Protein AF-A0A7J9H878-F1 (afdb_monomer)

Radius of gyration: 29.77 Å; Cα contacts (8 Å, |Δi|>4): 35; chains: 1; bounding box: 76×80×67 Å

Solvent-accessible surface area (backbone atoms only — not comparable to full-atom values): 8033 Å² total; per-residue (Å²): 140,85,82,91,84,84,88,84,91,82,88,90,86,91,83,83,79,88,76,75,73,71,76,75,79,76,73,65,94,56,84,77,75,54,65,70,60,55,48,61,68,44,54,86,75,52,57,67,74,57,48,51,52,49,50,54,48,49,51,37,38,75,69,65,75,44,52,72,66,58,46,48,53,52,46,38,70,73,65,31,61,68,55,50,49,53,48,52,53,60,48,58,75,68,52,62,59,85,72,55,68,58,64,72,71,68,76,83,78,81,88,87,90,84,83,87,89,133

Nearest PDB structures (foldseek):
  5oao-assembly1_A  TM=8.024E-01  e=1.096E-04  Arabidopsis thaliana
  5n9q-assembly1_A  TM=5.917E-01  e=1.986E-05  Arabidopsis thaliana
  7ac1-assembly1_A  TM=9.005E-01  e=4.899E-02  Arabidopsis thaliana
  6fdd-assembly2_B  TM=6.017E-01  e=4.407E-01  Mus musculus

Mean predicted aligned error: 17.51 Å

InterPro domains:
  IPR022003 RST domain [PF12174] (28-92)
  IPR022003 RST domain [PS51879] (26-97)
  IPR044964 Inactive poly [ADP-ribose] polymerase RCD1/SRO1-5 [PTHR32263] (13-94)

Organism: NCBI:txid34285

pLDDT: mean 71.37, std 20.09, range [43.0, 95.19]

Structure (mmCIF, N/CA/C/O backbone):
data_AF-A0A7J9H878-F1
#
_entry.id   AF-A0A7J9H878-F1
#
loop_
_atom_site.group_PDB
_atom_site.id
_atom_site.type_symbol
_atom_site.label_atom_id
_atom_site.label_alt_id
_atom_site.label_comp_id
_atom_site.label_asym_id
_atom_site.label_entity_id
_atom_site.label_seq_id
_atom_site.pdbx_PDB_ins_code
_atom_site.Cartn_x
_atom_site.Cartn_y
_atom_site.Cartn_z
_atom_site.occupancy
_atom_site.B_iso_or_equiv
_atom_site.auth_seq_id
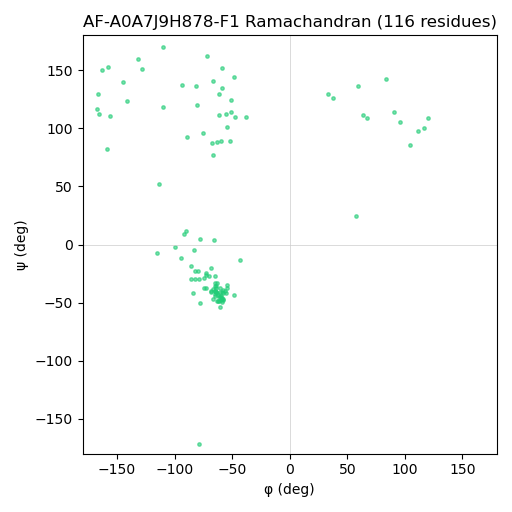_atom_site.auth_comp_id
_atom_site.auth_asym_id
_atom_site.auth_atom_id
_atom_site.pdbx_PDB_model_num
ATOM 1 N N . GLY A 1 1 ? 41.343 -53.923 52.562 1.00 45.94 1 GLY A N 1
ATOM 2 C CA . GLY A 1 1 ? 41.963 -52.795 51.849 1.00 45.94 1 GLY A CA 1
ATOM 3 C C . GLY A 1 1 ? 41.551 -52.846 50.395 1.00 45.94 1 GLY A C 1
ATOM 4 O O . GLY A 1 1 ? 41.298 -53.944 49.918 1.00 45.94 1 GLY A O 1
ATOM 5 N N . SER A 1 2 ? 41.526 -51.674 49.754 1.00 43.00 2 SER A N 1
ATOM 6 C CA . SER A 1 2 ? 41.637 -51.447 48.301 1.00 43.00 2 SER A CA 1
ATOM 7 C C . SER A 1 2 ? 40.405 -50.938 47.513 1.00 43.00 2 SER A C 1
ATOM 9 O O . SER A 1 2 ? 39.565 -51.713 47.087 1.00 43.00 2 SER A O 1
ATOM 11 N N . ILE A 1 3 ? 40.406 -49.607 47.304 1.00 49.66 3 ILE A N 1
ATOM 12 C CA . ILE A 1 3 ? 40.322 -48.831 46.035 1.00 49.66 3 ILE A CA 1
ATOM 13 C C . ILE A 1 3 ? 39.026 -48.848 45.168 1.00 49.66 3 ILE A C 1
ATOM 15 O O . ILE A 1 3 ? 38.759 -49.789 44.435 1.00 49.66 3 ILE A O 1
ATOM 19 N N . ASN A 1 4 ? 38.324 -47.701 45.183 1.00 54.75 4 ASN A N 1
ATOM 20 C CA . ASN A 1 4 ? 37.927 -46.796 44.070 1.00 54.75 4 ASN A CA 1
ATOM 21 C C . ASN A 1 4 ? 37.596 -47.316 42.637 1.00 54.75 4 ASN A C 1
ATOM 23 O O . ASN A 1 4 ? 38.460 -47.867 41.962 1.00 54.75 4 ASN A O 1
ATOM 27 N N . HIS A 1 5 ? 36.434 -46.894 42.102 1.00 44.34 5 HIS A N 1
ATOM 28 C CA . HIS A 1 5 ? 36.197 -46.347 40.736 1.00 44.34 5 HIS A CA 1
ATOM 29 C C . HIS A 1 5 ? 34.781 -45.710 40.688 1.00 44.34 5 HIS A C 1
ATOM 31 O O . HIS A 1 5 ? 33.827 -46.309 41.163 1.00 44.34 5 HIS A O 1
ATOM 37 N N . GLN A 1 6 ? 34.638 -44.397 40.468 1.00 48.69 6 GLN A N 1
ATOM 38 C CA . GLN A 1 6 ? 34.459 -43.680 39.187 1.00 48.69 6 GLN A CA 1
ATOM 39 C C . GLN A 1 6 ? 33.173 -44.007 38.393 1.00 48.69 6 GLN A C 1
ATOM 41 O O . GLN A 1 6 ? 33.028 -45.097 37.859 1.00 48.69 6 GLN A O 1
ATOM 46 N N . THR A 1 7 ? 32.298 -42.986 38.341 1.00 48.94 7 THR A N 1
ATOM 47 C CA . THR A 1 7 ? 31.516 -42.444 37.203 1.00 48.94 7 THR A CA 1
ATOM 48 C C . THR A 1 7 ? 30.935 -43.396 36.156 1.00 48.94 7 THR A C 1
ATOM 50 O O . THR A 1 7 ? 31.691 -44.042 35.443 1.00 48.94 7 THR A O 1
ATOM 53 N N . SER A 1 8 ? 29.620 -43.299 35.928 1.00 44.00 8 SER A N 1
ATOM 54 C CA . SER A 1 8 ? 29.069 -43.041 34.587 1.00 44.00 8 SER A CA 1
ATOM 55 C C . SER A 1 8 ? 27.596 -42.648 34.668 1.00 44.00 8 SER A C 1
ATOM 57 O O . SER A 1 8 ? 26.777 -43.294 35.316 1.00 44.00 8 SER A O 1
ATOM 59 N N . GLU A 1 9 ? 27.303 -41.544 34.000 1.00 51.50 9 GLU A N 1
ATOM 60 C CA . GLU A 1 9 ? 26.009 -40.904 33.841 1.00 51.50 9 GLU A CA 1
ATOM 61 C C . GLU A 1 9 ? 25.210 -41.609 32.732 1.00 51.50 9 GLU A C 1
ATOM 63 O O . GLU A 1 9 ? 25.745 -41.913 31.670 1.00 51.50 9 GLU A O 1
ATOM 68 N N . SER A 1 10 ? 23.922 -41.853 32.960 1.00 44.41 10 SER A N 1
ATOM 69 C CA . SER A 1 10 ? 22.910 -42.132 31.931 1.00 44.41 10 SER A CA 1
ATOM 70 C C . SER A 1 10 ? 21.565 -41.983 32.643 1.00 44.41 10 SER A C 1
ATOM 72 O O . SER A 1 10 ? 21.291 -42.713 33.584 1.00 44.41 10 SER A O 1
ATOM 74 N N . GLY A 1 11 ? 20.716 -41.003 32.371 1.00 47.94 11 GLY A N 1
ATOM 75 C CA . GLY A 1 11 ? 20.354 -40.466 31.073 1.00 47.94 11 GLY A CA 1
ATOM 76 C C . GLY A 1 11 ? 18.847 -40.678 30.943 1.00 47.94 11 GLY A C 1
ATOM 77 O O . GLY A 1 11 ? 18.403 -41.813 30.800 1.00 47.94 11 GLY A O 1
ATOM 78 N N . GLY A 1 12 ? 18.083 -39.587 31.017 1.00 45.38 12 GLY A N 1
ATOM 79 C CA . GLY A 1 12 ? 16.673 -39.551 30.634 1.00 45.38 12 GLY A CA 1
ATOM 80 C C . GLY A 1 12 ? 15.705 -39.236 31.768 1.00 45.38 12 GLY A C 1
ATOM 81 O O . GLY A 1 12 ? 15.273 -40.136 32.474 1.00 45.38 12 GLY A O 1
ATOM 82 N N . SER A 1 13 ? 15.271 -37.977 31.827 1.00 48.00 13 SER A N 1
ATOM 83 C CA . SER A 1 13 ? 13.898 -37.646 32.205 1.00 48.00 13 SER A CA 1
ATOM 84 C C . SER A 1 13 ? 13.426 -36.488 31.344 1.00 48.00 13 SER A C 1
ATOM 86 O O . SER A 1 13 ? 14.073 -35.452 31.224 1.00 48.00 13 SER A O 1
ATOM 88 N N . HIS A 1 14 ? 12.321 -36.766 30.682 1.00 54.66 14 HIS A N 1
ATOM 89 C CA . HIS A 1 14 ? 11.612 -35.993 29.689 1.00 54.66 14 HIS A CA 1
ATOM 90 C C . HIS A 1 14 ? 10.751 -34.941 30.395 1.00 54.66 14 HIS A C 1
ATOM 92 O O . HIS A 1 14 ? 9.865 -35.314 31.157 1.00 54.66 14 HIS A O 1
ATOM 98 N N . GLU A 1 15 ? 10.973 -33.655 30.137 1.00 48.75 15 GLU A N 1
ATOM 99 C CA . GLU A 1 15 ? 10.018 -32.601 30.486 1.00 48.75 15 GLU A CA 1
ATOM 100 C C . GLU A 1 15 ? 10.310 -31.298 29.734 1.00 48.75 15 GLU A C 1
ATOM 102 O O . GLU A 1 15 ? 11.467 -30.965 29.476 1.00 48.75 15 GLU A O 1
ATOM 107 N N . ASN A 1 16 ? 9.223 -30.557 29.490 1.00 49.03 16 ASN A N 1
ATOM 108 C CA . ASN A 1 16 ? 9.110 -29.160 29.049 1.00 49.03 16 ASN A CA 1
ATOM 109 C C . ASN A 1 16 ? 8.719 -28.920 27.572 1.00 49.03 16 ASN A C 1
ATOM 111 O O . ASN A 1 16 ? 9.556 -28.738 26.696 1.00 49.03 16 ASN A O 1
ATOM 115 N N . ASP A 1 17 ? 7.391 -28.932 27.370 1.00 46.81 17 ASP A N 1
ATOM 116 C CA . ASP A 1 17 ? 6.540 -27.834 26.853 1.00 46.81 17 ASP A CA 1
ATOM 117 C C . ASP A 1 17 ? 6.813 -27.225 25.448 1.00 46.81 17 ASP A C 1
ATOM 119 O O . ASP A 1 17 ? 7.958 -26.944 25.083 1.00 46.81 17 ASP A O 1
ATOM 123 N N . PRO A 1 18 ? 5.767 -26.974 24.622 1.00 57.22 18 PRO A N 1
ATOM 124 C CA . PRO A 1 18 ? 5.926 -26.464 23.270 1.00 57.22 18 PRO A CA 1
ATOM 125 C C . PRO A 1 18 ? 6.276 -24.977 23.314 1.00 57.22 18 PRO A C 1
ATOM 127 O O . PRO A 1 18 ? 5.406 -24.105 23.316 1.00 57.22 18 PRO A O 1
ATOM 130 N N . SER A 1 19 ? 7.569 -24.669 23.248 1.00 52.28 19 SER A N 1
ATOM 131 C CA . SER A 1 19 ? 8.018 -23.328 22.886 1.00 52.28 19 SER A CA 1
ATOM 132 C C . SER A 1 19 ? 7.649 -23.072 21.424 1.00 52.28 19 SER A C 1
ATOM 134 O O . SER A 1 19 ? 8.416 -23.327 20.492 1.00 52.28 19 SER A O 1
ATOM 136 N N . LEU A 1 20 ? 6.424 -22.580 21.225 1.00 54.09 20 LEU A N 1
ATOM 137 C CA . LEU A 1 20 ? 6.051 -21.721 20.112 1.00 54.09 20 LEU A CA 1
ATOM 138 C C . LEU A 1 20 ? 7.067 -20.583 20.104 1.00 54.09 20 LEU A C 1
ATOM 140 O O . LEU A 1 20 ? 6.894 -19.560 20.766 1.00 54.09 20 LEU A O 1
ATOM 144 N N . GLY A 1 21 ? 8.166 -20.807 19.385 1.00 45.34 21 GLY A N 1
ATOM 145 C CA . GLY A 1 21 ? 9.166 -19.810 19.077 1.00 45.34 21 GLY A CA 1
ATOM 146 C C . GLY A 1 21 ? 8.476 -18.696 18.318 1.00 45.34 21 GLY A C 1
ATOM 147 O O . GLY A 1 21 ? 8.374 -18.743 17.094 1.00 45.34 21 GLY A O 1
ATOM 148 N N . SER A 1 22 ? 7.968 -17.732 19.088 1.00 51.22 22 SER A N 1
ATOM 149 C CA . SER A 1 22 ? 7.465 -16.443 18.658 1.00 51.22 22 SER A CA 1
ATOM 150 C C . SER A 1 22 ? 8.371 -15.964 17.544 1.00 51.22 22 SER A C 1
ATOM 152 O O . SER A 1 22 ? 9.561 -15.708 17.756 1.00 51.22 22 SER A O 1
ATOM 154 N N . ASN A 1 23 ? 7.825 -15.964 16.329 1.00 54.16 23 ASN A N 1
ATOM 155 C CA . ASN A 1 23 ? 8.497 -15.500 15.138 1.00 54.16 23 ASN A CA 1
ATOM 156 C C . ASN A 1 23 ? 8.951 -14.088 15.465 1.00 54.16 23 ASN A C 1
ATOM 158 O O . ASN A 1 23 ? 8.136 -13.167 15.473 1.00 54.16 23 ASN A O 1
ATOM 162 N N . THR A 1 24 ? 10.236 -13.943 15.793 1.00 49.69 24 THR A N 1
ATOM 163 C CA . THR A 1 24 ? 10.856 -12.647 16.017 1.00 49.69 24 THR A CA 1
ATOM 164 C C . THR A 1 24 ? 10.427 -11.780 14.854 1.00 49.69 24 THR A C 1
ATOM 166 O O . THR A 1 24 ? 10.767 -12.038 13.696 1.00 49.69 24 THR A O 1
ATOM 169 N N . SER A 1 25 ? 9.569 -10.808 15.149 1.00 55.22 25 SER A N 1
ATOM 170 C CA . SER A 1 25 ? 9.188 -9.764 14.228 1.00 55.22 25 SER A CA 1
ATOM 171 C C . SER A 1 25 ? 10.480 -9.017 13.956 1.00 55.22 25 SER A C 1
ATOM 173 O O . SER A 1 25 ? 10.861 -8.107 14.691 1.00 55.22 25 SER A O 1
ATOM 175 N N . LYS A 1 26 ? 11.217 -9.492 12.949 1.00 55.12 26 LYS A N 1
ATOM 176 C CA . LYS A 1 26 ? 12.388 -8.846 12.380 1.00 55.12 26 LYS A CA 1
ATOM 177 C C . LYS A 1 26 ? 11.854 -7.584 11.732 1.00 55.12 26 LYS A C 1
ATOM 179 O O . LYS A 1 26 ? 11.627 -7.555 10.526 1.00 55.12 26 LYS A O 1
ATOM 184 N N . THR A 1 27 ? 11.565 -6.574 12.545 1.00 52.66 27 THR A N 1
ATOM 185 C CA . THR A 1 27 ? 11.280 -5.233 12.065 1.00 52.66 27 THR A CA 1
ATOM 186 C C . THR A 1 27 ? 12.493 -4.867 11.223 1.00 52.66 27 THR A C 1
ATOM 188 O O . THR A 1 27 ? 13.609 -4.832 11.755 1.00 52.66 27 THR A O 1
ATOM 191 N N . PRO A 1 28 ? 12.342 -4.737 9.897 1.00 49.50 28 PRO A N 1
ATOM 192 C CA . PRO A 1 28 ? 13.493 -4.506 9.052 1.00 49.50 28 PRO A CA 1
ATOM 193 C C . PRO A 1 28 ? 14.124 -3.180 9.484 1.00 49.50 28 PRO A C 1
ATOM 195 O O . PRO A 1 28 ? 13.433 -2.173 9.586 1.00 49.50 28 PRO A O 1
ATOM 198 N N . LYS A 1 29 ? 15.440 -3.171 9.733 1.00 55.53 29 LYS A N 1
ATOM 199 C CA . LYS A 1 29 ? 16.215 -1.951 10.052 1.00 55.53 29 LYS A CA 1
ATOM 200 C C . LYS A 1 29 ? 16.293 -0.954 8.880 1.00 55.53 29 LYS A C 1
ATOM 202 O O . LYS A 1 29 ? 16.999 0.043 8.968 1.00 55.53 29 LYS A O 1
ATOM 207 N N . SER A 1 30 ? 15.617 -1.246 7.771 1.00 55.19 30 SER A N 1
ATOM 208 C CA . SER A 1 30 ? 15.492 -0.369 6.612 1.00 55.19 30 SER A CA 1
ATOM 209 C C . SER A 1 30 ? 14.202 0.439 6.758 1.00 55.19 30 SER A C 1
ATOM 211 O O . SER A 1 30 ? 13.201 -0.153 7.176 1.00 55.19 30 SER A O 1
ATOM 213 N N . PRO A 1 31 ? 14.195 1.754 6.460 1.00 55.31 31 PRO A N 1
ATOM 214 C CA . PRO A 1 31 ? 12.996 2.574 6.563 1.00 55.31 31 PRO A CA 1
ATOM 215 C C . PRO A 1 31 ? 11.861 1.880 5.818 1.00 55.31 31 PRO A C 1
ATOM 217 O O . PRO A 1 31 ? 11.910 1.676 4.604 1.00 55.31 31 PRO A O 1
ATOM 220 N N . TRP A 1 32 ? 10.854 1.450 6.576 1.00 63.22 32 TRP A N 1
ATOM 221 C CA . TRP A 1 32 ? 9.668 0.856 5.997 1.00 63.22 32 TRP A CA 1
ATOM 222 C C . TRP A 1 32 ? 9.034 1.927 5.108 1.00 63.22 32 TRP A C 1
ATOM 224 O O . TRP A 1 32 ? 8.628 2.982 5.598 1.00 63.22 32 TRP A O 1
ATOM 234 N N . MET A 1 33 ? 9.067 1.704 3.792 1.00 71.38 33 MET A N 1
ATOM 235 C CA . MET A 1 33 ? 8.675 2.730 2.831 1.00 71.38 33 MET A CA 1
ATOM 236 C C . MET A 1 33 ? 7.225 3.160 3.087 1.00 71.38 33 MET A C 1
ATOM 238 O O . MET A 1 33 ? 6.360 2.301 3.283 1.00 71.38 33 MET A O 1
ATOM 242 N N . PRO A 1 34 ? 6.931 4.469 3.083 1.00 82.81 34 PRO A N 1
ATOM 243 C CA . PRO A 1 34 ? 5.580 4.934 3.339 1.00 82.81 34 PRO A CA 1
ATOM 244 C C . PRO A 1 34 ? 4.652 4.488 2.200 1.00 82.81 34 PRO A C 1
ATOM 246 O O . PRO A 1 34 ? 5.022 4.548 1.026 1.00 82.81 34 PRO A O 1
ATOM 249 N N . PHE A 1 35 ? 3.426 4.076 2.540 1.00 85.75 35 PHE A N 1
ATOM 250 C CA . PHE A 1 35 ? 2.412 3.643 1.567 1.00 85.75 35 PHE A CA 1
ATOM 251 C C . PHE A 1 35 ? 2.225 4.606 0.378 1.00 85.75 35 PHE A C 1
ATOM 253 O O . PHE A 1 35 ? 2.207 4.118 -0.749 1.00 85.75 35 PHE A O 1
ATOM 260 N N . PRO A 1 36 ? 2.177 5.943 0.560 1.00 86.56 36 PRO A N 1
ATOM 261 C CA . PRO A 1 36 ? 2.112 6.876 -0.567 1.00 86.56 36 PRO A CA 1
ATOM 262 C C . PRO A 1 36 ? 3.229 6.693 -1.601 1.00 86.56 36 PRO A C 1
ATOM 264 O O . PRO A 1 36 ? 2.983 6.785 -2.799 1.00 86.56 36 PRO A O 1
ATOM 267 N N . MET A 1 37 ? 4.452 6.385 -1.158 1.00 87.31 37 MET A N 1
ATOM 268 C CA . MET A 1 37 ? 5.571 6.158 -2.072 1.00 87.31 37 MET A CA 1
ATOM 269 C C . MET A 1 37 ? 5.435 4.830 -2.816 1.00 87.31 37 MET A C 1
ATOM 271 O O . MET A 1 37 ? 5.732 4.750 -4.008 1.00 87.31 37 MET A O 1
ATOM 275 N N . LEU A 1 38 ? 4.940 3.801 -2.130 1.00 88.62 38 LEU A N 1
ATOM 276 C CA . LEU A 1 38 ? 4.606 2.532 -2.760 1.00 88.62 38 LEU A CA 1
ATOM 277 C C . LEU A 1 38 ? 3.526 2.726 -3.838 1.00 88.62 38 LEU A C 1
ATOM 279 O O . LEU A 1 38 ? 3.688 2.236 -4.952 1.00 88.62 38 LEU A O 1
ATOM 283 N N . PHE A 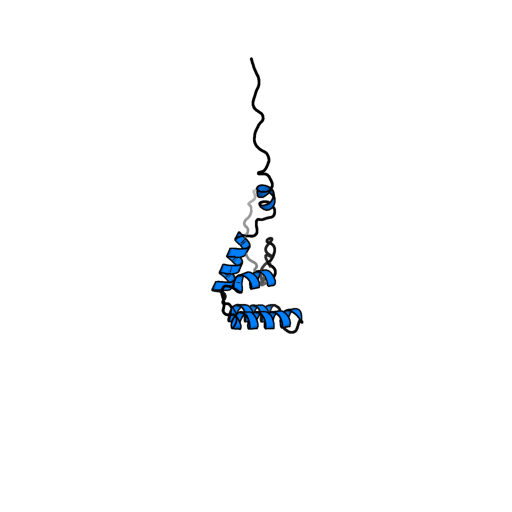1 39 ? 2.475 3.498 -3.553 1.00 89.31 39 PHE A N 1
ATOM 284 C CA . PHE A 1 39 ? 1.418 3.796 -4.523 1.00 89.31 39 PHE A CA 1
ATOM 285 C C . PHE A 1 39 ? 1.928 4.596 -5.714 1.00 89.31 39 PHE A C 1
ATOM 287 O O . PHE A 1 39 ? 1.579 4.265 -6.840 1.00 89.31 39 PHE A O 1
ATOM 294 N N . ALA A 1 40 ? 2.798 5.587 -5.505 1.00 88.75 40 ALA A N 1
ATOM 295 C CA . ALA A 1 40 ? 3.401 6.339 -6.605 1.00 88.75 40 ALA A CA 1
ATOM 296 C C . ALA A 1 40 ? 4.170 5.423 -7.576 1.00 88.75 40 ALA A C 1
ATOM 298 O O . ALA A 1 40 ? 4.081 5.583 -8.792 1.00 88.75 40 ALA A O 1
ATOM 299 N N . ALA A 1 41 ? 4.880 4.420 -7.049 1.00 89.69 41 ALA A N 1
ATOM 300 C CA . ALA A 1 41 ? 5.607 3.454 -7.868 1.00 89.69 41 ALA A CA 1
ATOM 301 C C . ALA A 1 41 ? 4.692 2.429 -8.568 1.00 89.69 41 ALA A C 1
ATOM 303 O O . ALA A 1 41 ? 5.039 1.943 -9.644 1.00 89.69 41 ALA A O 1
ATOM 304 N N . ILE A 1 42 ? 3.534 2.111 -7.981 1.00 90.94 42 ILE A N 1
ATOM 305 C CA . ILE A 1 42 ? 2.536 1.197 -8.562 1.00 90.94 42 ILE A CA 1
ATOM 306 C C . ILE A 1 42 ? 1.635 1.912 -9.579 1.00 90.94 42 ILE A C 1
ATOM 308 O O . ILE A 1 42 ? 1.216 1.288 -10.548 1.00 90.94 42 ILE A O 1
ATOM 312 N N . SER A 1 43 ? 1.390 3.215 -9.413 1.00 89.19 43 SER A N 1
ATOM 313 C CA . SER A 1 43 ? 0.455 4.009 -10.226 1.00 89.19 43 SER A CA 1
ATOM 314 C C . SER A 1 43 ? 0.731 3.938 -11.728 1.00 89.19 43 SER A C 1
ATOM 316 O O . SER A 1 43 ? -0.188 3.871 -12.534 1.00 89.19 43 SER A O 1
ATOM 318 N N . ASN A 1 44 ? 2.006 3.857 -12.113 1.00 87.75 44 ASN A N 1
ATOM 319 C CA . ASN A 1 44 ? 2.409 3.737 -13.518 1.00 87.75 44 ASN A CA 1
ATOM 320 C C . ASN A 1 44 ? 2.360 2.297 -14.063 1.00 87.75 44 ASN A C 1
ATOM 322 O O . ASN A 1 44 ? 2.672 2.074 -15.229 1.00 87.75 44 ASN A O 1
ATOM 326 N N . LYS A 1 45 ? 2.055 1.308 -13.218 1.00 89.19 45 LYS A N 1
ATOM 327 C CA . LYS A 1 45 ? 2.172 -0.127 -13.524 1.00 89.19 45 LYS A CA 1
ATOM 328 C C . LYS A 1 45 ? 0.829 -0.855 -13.527 1.00 89.19 45 LYS A C 1
ATOM 330 O O . LYS A 1 45 ? 0.805 -2.021 -13.908 1.00 89.19 45 LYS A O 1
ATOM 335 N N . ILE A 1 46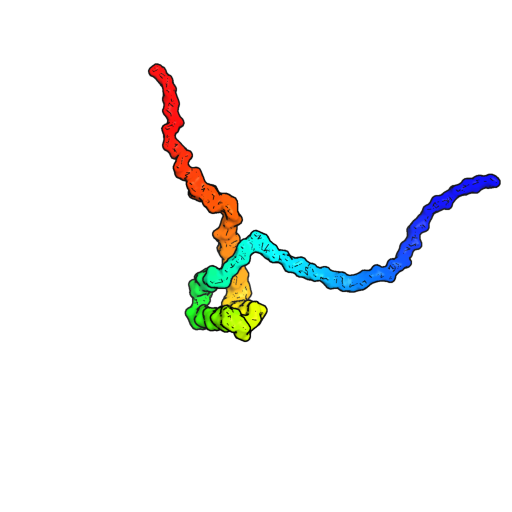 ? -0.253 -0.191 -13.116 1.00 91.44 46 ILE A N 1
ATOM 336 C CA . ILE A 1 46 ? -1.617 -0.733 -13.140 1.00 91.44 46 ILE A CA 1
ATOM 337 C C . ILE A 1 46 ? -2.594 0.279 -13.769 1.00 91.44 46 ILE A C 1
ATOM 339 O O . ILE A 1 46 ? -2.288 1.473 -13.827 1.00 91.44 46 ILE A O 1
ATOM 343 N N . PRO A 1 47 ? -3.770 -0.163 -14.246 1.00 93.19 47 PRO A N 1
ATOM 344 C CA . PRO A 1 47 ? -4.818 0.725 -14.741 1.00 93.19 47 PRO A CA 1
ATOM 345 C C . PRO A 1 47 ? -5.309 1.729 -13.689 1.00 93.19 47 PRO A C 1
ATOM 347 O O . PRO A 1 47 ? -5.347 1.440 -12.494 1.00 93.19 47 PRO A O 1
ATOM 350 N N . ARG A 1 48 ? -5.797 2.893 -14.143 1.00 91.31 48 ARG A N 1
ATOM 351 C CA . ARG A 1 48 ? -6.376 3.923 -13.256 1.00 91.31 48 ARG A CA 1
ATOM 352 C C . ARG A 1 48 ? -7.523 3.398 -12.388 1.00 91.31 48 ARG A C 1
ATOM 354 O O . ARG A 1 48 ? -7.542 3.687 -11.202 1.00 91.31 48 ARG A O 1
ATOM 361 N N . SER A 1 49 ? -8.394 2.555 -12.950 1.00 92.81 49 SER A N 1
ATOM 362 C CA . SER A 1 49 ? -9.492 1.912 -12.209 1.00 92.81 49 SER A CA 1
ATOM 363 C C . SER A 1 49 ? -8.999 1.141 -10.978 1.00 92.81 49 SER A C 1
ATOM 365 O O . SER A 1 49 ? -9.595 1.222 -9.904 1.00 92.81 49 SER A O 1
ATOM 367 N N . ASP A 1 50 ? -7.886 0.419 -11.114 1.00 93.19 50 ASP A N 1
ATOM 368 C CA . ASP A 1 50 ? -7.312 -0.366 -10.022 1.00 93.19 50 ASP A CA 1
ATOM 369 C C . ASP A 1 50 ? -6.621 0.544 -8.996 1.00 93.19 50 ASP A C 1
ATOM 371 O O . ASP A 1 50 ? -6.741 0.328 -7.788 1.00 93.19 50 ASP A O 1
ATOM 375 N N . MET A 1 51 ? -5.961 1.617 -9.449 1.00 94.25 51 MET A N 1
ATOM 376 C CA . MET A 1 51 ? -5.402 2.631 -8.547 1.00 94.25 51 MET A CA 1
ATOM 377 C C . MET A 1 51 ? -6.473 3.372 -7.748 1.00 94.25 51 MET A C 1
ATOM 379 O O . MET A 1 51 ? -6.251 3.659 -6.568 1.00 94.25 51 MET A O 1
ATOM 383 N N . ASP A 1 52 ? -7.627 3.658 -8.345 1.00 93.62 52 ASP A N 1
ATOM 384 C CA . ASP A 1 52 ? -8.747 4.296 -7.653 1.00 93.62 52 ASP A CA 1
ATOM 385 C C . ASP A 1 52 ? -9.280 3.377 -6.544 1.00 93.62 52 ASP A C 1
ATOM 387 O O . ASP A 1 52 ? -9.501 3.822 -5.417 1.00 93.62 52 ASP A O 1
ATOM 391 N N . GLN A 1 53 ? -9.383 2.066 -6.800 1.00 94.44 53 GLN A N 1
ATOM 392 C CA . GLN A 1 53 ? -9.749 1.083 -5.771 1.00 94.44 53 GLN A CA 1
ATOM 393 C C . GLN A 1 53 ? -8.739 1.048 -4.617 1.00 94.44 53 GLN A C 1
ATOM 395 O O . GLN A 1 53 ? -9.129 1.065 -3.445 1.00 94.44 53 GLN A O 1
ATOM 400 N N . VAL A 1 54 ? -7.438 1.036 -4.930 1.00 93.69 54 VAL A N 1
ATOM 401 C CA . VAL A 1 54 ? -6.369 1.094 -3.918 1.00 93.69 54 VAL A CA 1
ATOM 402 C C . VAL A 1 54 ? -6.473 2.372 -3.088 1.00 93.69 54 VAL A C 1
ATOM 404 O O . VAL A 1 54 ? -6.379 2.309 -1.860 1.00 93.69 54 VAL A O 1
ATOM 407 N N . THR A 1 55 ? -6.704 3.512 -3.739 1.00 92.75 55 THR A N 1
ATOM 408 C CA . THR A 1 55 ? -6.826 4.823 -3.089 1.00 92.75 55 THR A CA 1
ATOM 409 C C . THR A 1 55 ? -8.030 4.857 -2.154 1.00 92.75 55 THR A C 1
ATOM 411 O O . THR A 1 55 ? -7.868 5.166 -0.974 1.00 92.75 55 THR A O 1
ATOM 414 N N . ASN A 1 56 ? -9.199 4.410 -2.614 1.00 94.38 56 ASN A N 1
ATOM 415 C CA . ASN A 1 56 ? -10.408 4.318 -1.795 1.00 94.38 56 ASN A CA 1
ATOM 416 C C . ASN A 1 56 ? -10.184 3.431 -0.560 1.00 94.38 56 ASN A C 1
ATOM 418 O O . ASN A 1 56 ? -10.500 3.809 0.568 1.00 94.38 56 ASN A O 1
ATOM 422 N N . HIS A 1 57 ? -9.587 2.248 -0.734 1.00 93.56 57 HIS A N 1
ATOM 423 C CA . HIS A 1 57 ? -9.270 1.372 0.395 1.00 93.56 57 HIS A CA 1
ATOM 424 C C . HIS A 1 57 ? -8.249 1.993 1.352 1.00 93.56 57 HIS A C 1
ATOM 426 O O . HIS A 1 57 ? -8.368 1.824 2.568 1.00 93.56 57 HIS A O 1
ATOM 432 N N . TYR A 1 58 ? -7.278 2.744 0.838 1.00 94.25 58 TYR A N 1
ATOM 433 C CA . TYR A 1 58 ? -6.318 3.457 1.668 1.00 94.25 58 TYR A CA 1
ATOM 434 C C . TYR A 1 58 ? -6.970 4.580 2.483 1.00 94.25 58 TYR A C 1
ATOM 436 O O . TYR A 1 58 ? -6.639 4.749 3.658 1.00 94.25 58 TYR A O 1
ATOM 444 N N . GLU A 1 59 ? -7.937 5.305 1.922 1.00 94.50 59 GLU A N 1
ATOM 445 C CA . GLU A 1 59 ? -8.726 6.294 2.664 1.00 94.50 59 GLU A CA 1
ATOM 446 C C . GLU A 1 59 ? -9.545 5.645 3.782 1.00 94.50 59 GLU A C 1
ATOM 448 O O . GLU A 1 59 ? -9.553 6.139 4.911 1.00 94.50 59 GLU A O 1
ATOM 453 N N . LEU A 1 60 ? -10.160 4.489 3.519 1.00 94.75 60 LEU A N 1
ATOM 454 C CA . LEU A 1 60 ? -10.857 3.707 4.545 1.00 94.75 60 LEU A CA 1
ATOM 455 C C . LEU A 1 60 ? -9.904 3.270 5.669 1.00 94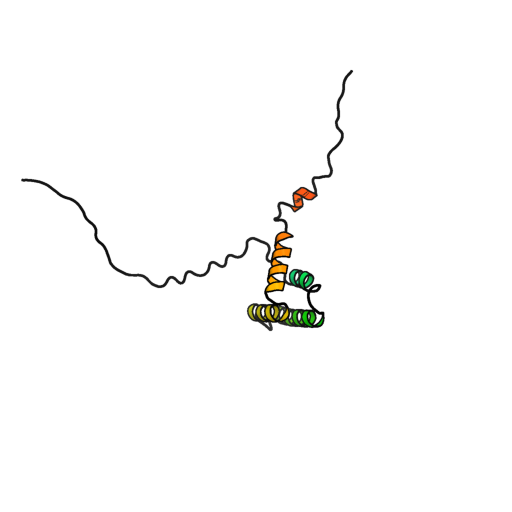.75 60 LEU A C 1
ATOM 457 O O . LEU A 1 60 ? -10.267 3.335 6.846 1.00 94.75 60 LEU A O 1
ATOM 461 N N . PHE A 1 61 ? -8.681 2.859 5.326 1.00 93.88 61 PHE A N 1
ATOM 462 C CA . PHE A 1 61 ? -7.645 2.510 6.301 1.00 93.88 61 PHE A CA 1
ATOM 463 C C . PHE A 1 61 ? -7.211 3.730 7.126 1.00 93.88 61 PHE A C 1
ATOM 465 O O . PHE A 1 61 ? -7.137 3.660 8.353 1.00 93.88 61 PHE A O 1
ATOM 472 N N . ARG A 1 62 ? -6.996 4.880 6.476 1.00 91.50 62 ARG A N 1
ATOM 473 C CA . ARG A 1 62 ? -6.674 6.164 7.125 1.00 91.50 62 ARG A CA 1
ATOM 474 C C . ARG A 1 62 ? -7.783 6.621 8.072 1.00 91.50 62 ARG A C 1
ATOM 476 O O . ARG A 1 62 ? -7.488 7.131 9.150 1.00 91.50 62 ARG A O 1
ATOM 483 N N . ALA A 1 63 ? -9.035 6.379 7.697 1.00 95.06 63 ALA A N 1
ATOM 484 C CA . ALA A 1 63 ? -10.218 6.622 8.514 1.00 95.06 63 ALA A CA 1
ATOM 485 C C . ALA A 1 63 ? -10.455 5.546 9.594 1.00 95.06 63 ALA A C 1
ATOM 487 O O . ALA A 1 63 ? -11.474 5.598 10.280 1.00 95.06 63 ALA A O 1
ATOM 488 N N . LYS A 1 64 ? -9.542 4.572 9.751 1.00 93.06 64 LYS A N 1
ATOM 489 C CA . LYS A 1 64 ? -9.628 3.450 10.704 1.00 93.06 64 LYS A CA 1
ATOM 490 C C . LYS A 1 64 ? -10.886 2.584 10.537 1.00 93.06 64 LYS A C 1
ATOM 492 O O . LYS A 1 64 ? -11.304 1.921 11.481 1.00 93.06 64 LYS A O 1
ATOM 497 N N . LYS A 1 65 ? -11.487 2.571 9.341 1.00 95.19 65 LYS A N 1
ATOM 498 C CA . LYS A 1 65 ? -12.663 1.742 9.025 1.00 95.19 65 LYS A CA 1
ATOM 499 C C . LYS A 1 65 ? -12.304 0.303 8.665 1.00 95.19 65 LYS A C 1
ATOM 501 O O . LYS A 1 65 ? -13.152 -0.574 8.775 1.00 95.19 65 LYS A O 1
ATOM 506 N N . ILE A 1 66 ? -11.069 0.070 8.224 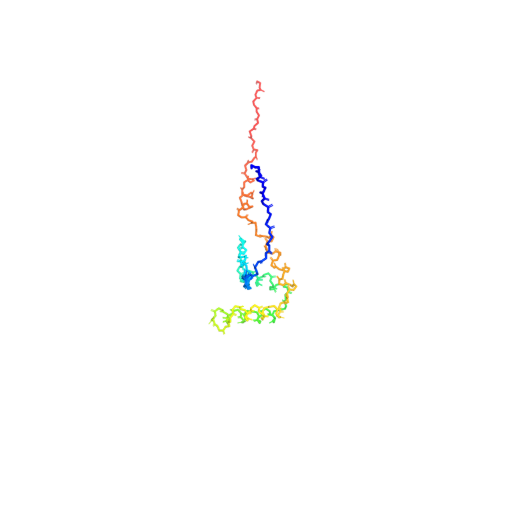1.00 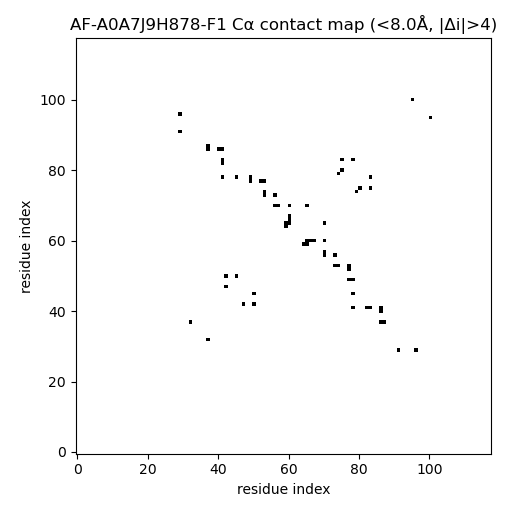94.19 66 ILE A N 1
ATOM 507 C CA . ILE A 1 66 ? -10.531 -1.262 7.930 1.00 94.19 66 ILE A CA 1
ATOM 508 C C . ILE A 1 66 ? -9.198 -1.461 8.647 1.00 94.19 66 ILE A C 1
ATOM 510 O O . ILE A 1 66 ? -8.459 -0.499 8.882 1.00 94.19 66 ILE A O 1
ATOM 514 N N . SER A 1 67 ? -8.886 -2.711 8.987 1.00 94.12 67 SER A N 1
ATOM 515 C CA . SER A 1 67 ? -7.611 -3.064 9.607 1.00 94.12 67 SER A CA 1
ATOM 516 C C . SER A 1 67 ? -6.454 -2.965 8.604 1.00 94.12 67 SER A C 1
ATOM 518 O O . SER A 1 67 ? -6.649 -2.975 7.384 1.00 94.12 67 SER A O 1
ATOM 520 N N . ARG A 1 68 ? -5.219 -2.895 9.118 1.00 89.62 68 ARG A N 1
ATOM 521 C CA . ARG A 1 68 ? -4.014 -2.961 8.278 1.00 89.62 68 ARG A CA 1
ATOM 522 C C . ARG A 1 68 ? -3.982 -4.258 7.472 1.00 89.62 68 ARG A C 1
ATOM 524 O O . ARG A 1 68 ? -3.638 -4.221 6.296 1.00 89.62 68 ARG A O 1
ATOM 531 N N . ASP A 1 69 ? -4.343 -5.378 8.087 1.00 91.62 69 ASP A N 1
ATOM 532 C CA . ASP A 1 69 ? -4.347 -6.686 7.434 1.00 91.62 69 ASP A CA 1
ATOM 533 C C . ASP A 1 69 ? -5.370 -6.756 6.303 1.00 91.62 69 ASP A C 1
ATOM 535 O O . ASP A 1 69 ? -5.046 -7.235 5.218 1.00 91.62 69 ASP A O 1
ATOM 539 N N . ASP A 1 70 ? -6.572 -6.217 6.504 1.00 93.75 70 ASP A N 1
ATOM 540 C CA . ASP A 1 70 ? -7.601 -6.203 5.460 1.00 93.75 70 ASP A CA 1
ATOM 541 C C . ASP A 1 70 ? -7.224 -5.279 4.308 1.00 93.75 70 ASP A C 1
ATOM 543 O O . ASP A 1 70 ? -7.375 -5.652 3.142 1.00 93.75 70 ASP A O 1
ATOM 547 N N . PHE A 1 71 ? -6.653 -4.112 4.619 1.00 93.31 71 PHE A N 1
ATOM 548 C CA . PHE A 1 71 ? -6.088 -3.230 3.605 1.00 93.31 71 PHE A CA 1
ATOM 549 C C . PHE A 1 71 ? -4.995 -3.939 2.792 1.00 93.31 71 PHE A C 1
ATOM 551 O O . PHE A 1 71 ? -5.026 -3.916 1.563 1.00 93.31 71 PHE A O 1
ATOM 558 N N . VAL A 1 72 ? -4.056 -4.620 3.455 1.00 91.31 72 VAL A N 1
ATOM 559 C CA . VAL A 1 72 ? -2.960 -5.333 2.783 1.00 91.31 72 VAL A CA 1
ATOM 560 C C . VAL A 1 72 ? -3.480 -6.496 1.936 1.00 91.31 72 VAL A C 1
ATOM 562 O O . VAL A 1 72 ? -2.996 -6.679 0.821 1.00 91.31 72 VAL A O 1
ATOM 565 N N . LYS A 1 73 ? -4.480 -7.256 2.403 1.00 93.56 73 LYS A N 1
ATOM 566 C CA . LYS A 1 73 ? -5.126 -8.313 1.603 1.00 93.56 73 LYS A CA 1
ATOM 567 C C . LYS A 1 73 ? -5.758 -7.742 0.334 1.00 93.56 73 LYS A C 1
ATOM 569 O O . LYS A 1 73 ? -5.518 -8.267 -0.749 1.00 93.56 73 LYS A O 1
ATOM 574 N N . LYS A 1 74 ? -6.516 -6.647 0.452 1.00 93.50 74 LYS A N 1
ATOM 575 C CA . LYS A 1 74 ? -7.139 -5.963 -0.694 1.00 93.50 74 LYS A CA 1
ATOM 576 C C . LYS A 1 74 ? -6.095 -5.422 -1.668 1.00 93.50 74 LYS A C 1
ATOM 578 O O . LYS A 1 74 ? -6.221 -5.625 -2.869 1.00 93.50 74 LYS A O 1
ATOM 583 N N . LEU A 1 75 ? -5.030 -4.809 -1.152 1.00 92.31 75 LEU A N 1
ATOM 584 C CA . LEU A 1 75 ? -3.915 -4.313 -1.958 1.00 92.31 75 LEU A CA 1
ATOM 585 C C . LEU A 1 75 ? -3.252 -5.441 -2.762 1.00 92.31 75 LEU A C 1
ATOM 587 O O . LEU A 1 75 ? -3.008 -5.275 -3.953 1.00 92.31 75 LEU A O 1
ATOM 591 N N . ARG A 1 76 ? -2.989 -6.592 -2.128 1.00 92.44 76 ARG A N 1
ATOM 592 C CA . ARG A 1 76 ? -2.428 -7.775 -2.802 1.00 92.44 76 ARG A CA 1
ATOM 593 C C . ARG A 1 76 ? -3.372 -8.351 -3.849 1.00 92.44 76 ARG A C 1
ATOM 595 O O . ARG A 1 76 ? -2.895 -8.795 -4.884 1.00 92.44 76 ARG A O 1
ATOM 602 N N . LEU A 1 77 ? -4.681 -8.310 -3.607 1.00 94.06 77 LEU A N 1
ATOM 603 C CA . LEU A 1 77 ? -5.680 -8.788 -4.561 1.00 94.06 77 LEU A CA 1
ATOM 604 C C . LEU A 1 77 ? -5.760 -7.903 -5.815 1.00 94.06 77 LEU A C 1
ATOM 606 O O . LEU A 1 77 ? -5.877 -8.434 -6.911 1.00 94.06 77 LEU A O 1
ATOM 610 N N . ILE A 1 78 ? -5.679 -6.578 -5.654 1.00 92.94 78 ILE A N 1
ATOM 611 C CA . ILE A 1 78 ? -5.787 -5.620 -6.767 1.00 92.94 78 ILE A CA 1
ATOM 612 C C . ILE A 1 78 ? -4.477 -5.538 -7.559 1.00 92.94 78 ILE A C 1
ATOM 614 O O . ILE A 1 78 ? -4.472 -5.633 -8.779 1.00 92.94 78 ILE A O 1
ATOM 618 N N . VAL A 1 79 ? -3.349 -5.354 -6.868 1.00 92.38 79 VAL A N 1
ATOM 619 C CA . VAL A 1 79 ? -2.043 -5.108 -7.506 1.00 92.38 79 VAL A CA 1
ATOM 620 C C . VAL A 1 79 ? -1.332 -6.414 -7.873 1.00 92.38 79 VAL A C 1
ATOM 622 O O . VAL A 1 79 ? -0.540 -6.452 -8.813 1.00 92.38 79 VAL A O 1
ATOM 625 N N . GLY A 1 80 ? -1.582 -7.482 -7.118 1.00 93.44 80 GLY A N 1
ATOM 626 C CA . GLY A 1 80 ? -0.848 -8.739 -7.208 1.00 93.44 80 GLY A CA 1
ATOM 627 C C . GLY A 1 80 ? 0.459 -8.731 -6.409 1.00 93.44 80 GLY A C 1
ATOM 628 O O . GLY A 1 80 ? 1.209 -7.751 -6.370 1.00 93.44 80 GLY A O 1
ATOM 629 N N . ASP A 1 81 ? 0.776 -9.869 -5.787 1.00 91.38 81 ASP A N 1
ATOM 630 C CA . ASP A 1 81 ? 1.998 -10.035 -4.993 1.00 91.38 81 ASP A CA 1
ATOM 631 C C . ASP A 1 81 ? 3.280 -9.931 -5.828 1.00 91.38 81 ASP A C 1
ATOM 633 O O . ASP A 1 81 ? 4.295 -9.441 -5.334 1.00 91.38 81 ASP A O 1
ATOM 637 N N . SER A 1 82 ? 3.256 -10.365 -7.091 1.00 92.00 82 SER A N 1
ATOM 638 C CA . SER A 1 82 ? 4.410 -10.279 -7.995 1.00 92.00 82 SER A CA 1
ATOM 639 C C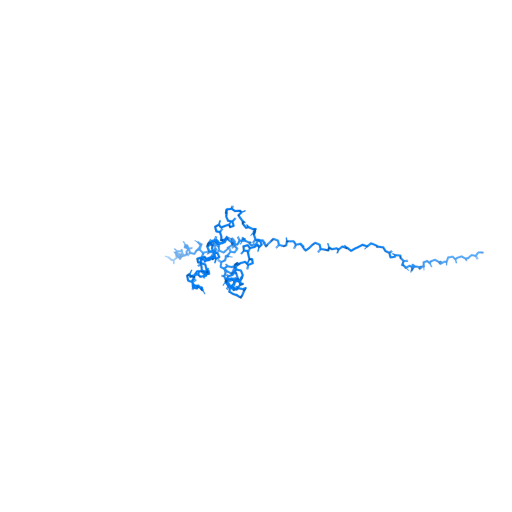 . SER A 1 82 ? 4.840 -8.825 -8.196 1.00 92.00 82 SER A C 1
ATOM 641 O O . SER A 1 82 ? 5.982 -8.462 -7.905 1.00 92.00 82 SER A O 1
ATOM 643 N N . LEU A 1 83 ? 3.899 -7.969 -8.599 1.00 91.94 83 LEU A N 1
ATOM 644 C CA . LEU A 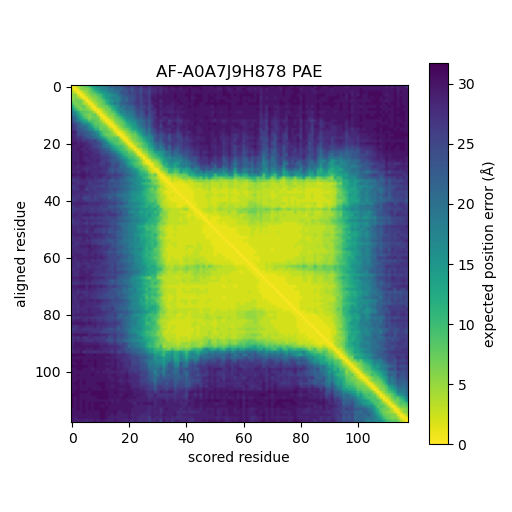1 83 ? 4.132 -6.547 -8.814 1.00 91.94 83 LEU A CA 1
ATOM 645 C C . LEU A 1 83 ? 4.482 -5.827 -7.508 1.00 91.94 83 LEU A C 1
ATOM 647 O O . LEU A 1 83 ? 5.394 -4.992 -7.491 1.00 91.94 83 LEU A O 1
ATOM 651 N N . LEU A 1 84 ? 3.809 -6.175 -6.409 1.00 91.38 84 LEU A N 1
ATOM 652 C CA . LEU A 1 84 ? 4.070 -5.603 -5.093 1.00 91.38 84 LEU A CA 1
ATOM 653 C C . LEU A 1 84 ? 5.503 -5.906 -4.631 1.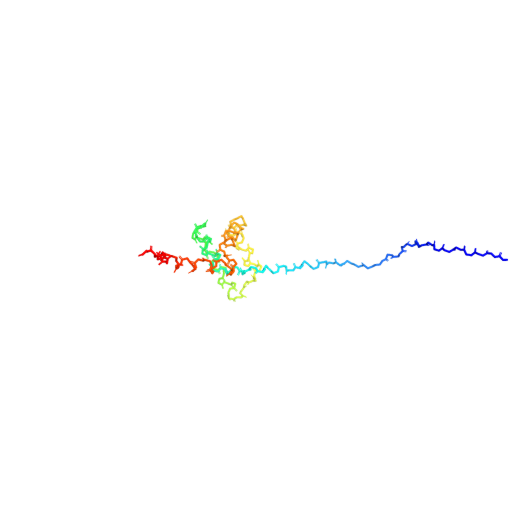00 91.38 84 LEU A C 1
ATOM 655 O O . LEU A 1 84 ? 6.237 -4.988 -4.264 1.00 91.38 84 LEU A O 1
ATOM 659 N N . ARG A 1 85 ? 5.942 -7.169 -4.720 1.00 89.62 85 ARG A N 1
ATOM 660 C CA . ARG A 1 85 ? 7.306 -7.590 -4.356 1.00 89.62 85 ARG A CA 1
ATOM 661 C C . ARG A 1 85 ? 8.352 -6.921 -5.239 1.00 89.62 85 ARG A C 1
ATOM 663 O O . ARG A 1 85 ? 9.285 -6.333 -4.701 1.00 89.62 85 ARG A O 1
ATOM 670 N N . SER A 1 86 ? 8.175 -6.934 -6.562 1.00 89.75 86 SER A N 1
ATOM 671 C CA . SER A 1 86 ? 9.110 -6.278 -7.486 1.00 89.75 86 SER A CA 1
ATOM 672 C C . SER A 1 86 ? 9.238 -4.783 -7.205 1.00 89.75 86 SER A C 1
ATOM 674 O O . SER A 1 86 ? 10.342 -4.242 -7.219 1.00 89.75 86 SER A O 1
ATOM 676 N N . THR A 1 87 ? 8.126 -4.110 -6.907 1.00 89.50 87 THR A N 1
ATOM 677 C CA . THR A 1 87 ? 8.134 -2.680 -6.582 1.00 89.50 87 THR A CA 1
ATOM 678 C C . THR A 1 87 ? 8.859 -2.421 -5.268 1.00 89.50 87 THR A C 1
ATOM 680 O O . THR A 1 87 ? 9.754 -1.577 -5.231 1.00 89.50 87 THR A O 1
ATOM 683 N N . ILE A 1 88 ? 8.557 -3.198 -4.224 1.00 86.69 88 ILE A N 1
ATOM 684 C CA . ILE A 1 88 ? 9.218 -3.089 -2.921 1.00 86.69 88 ILE A CA 1
ATOM 685 C C . ILE A 1 88 ? 10.730 -3.306 -3.057 1.00 86.69 88 ILE A C 1
ATOM 687 O O . ILE A 1 88 ? 11.500 -2.466 -2.597 1.00 86.69 88 ILE A O 1
ATOM 691 N N . THR A 1 89 ? 11.168 -4.370 -3.736 1.00 85.75 89 THR A N 1
ATOM 692 C CA . THR A 1 89 ? 12.594 -4.635 -3.984 1.00 85.75 89 THR A CA 1
ATOM 693 C C . THR A 1 89 ? 13.241 -3.489 -4.761 1.00 85.75 89 THR A C 1
ATOM 695 O O . THR A 1 89 ? 14.281 -2.980 -4.352 1.00 85.75 89 THR A O 1
ATOM 698 N N . SER A 1 90 ? 12.594 -3.006 -5.826 1.00 82.75 90 SER A N 1
ATOM 699 C CA . SER A 1 90 ? 13.121 -1.905 -6.643 1.00 82.75 90 SER A CA 1
ATOM 700 C C . SER A 1 90 ? 13.232 -0.576 -5.894 1.00 82.75 90 SER A C 1
ATOM 702 O O . SER A 1 90 ? 14.019 0.284 -6.283 1.00 82.75 90 SER A O 1
ATOM 704 N N . LEU A 1 91 ? 12.406 -0.358 -4.870 1.00 80.12 91 LEU A N 1
ATOM 705 C CA . LEU A 1 91 ? 12.451 0.839 -4.040 1.00 80.12 91 LEU A CA 1
ATOM 706 C C . LEU A 1 91 ? 13.499 0.682 -2.940 1.00 80.12 91 LEU A C 1
ATOM 708 O O . LEU A 1 91 ? 14.274 1.603 -2.731 1.00 80.12 91 LEU A O 1
ATOM 712 N N . GLN A 1 92 ? 13.599 -0.491 -2.309 1.00 74.69 92 GLN A N 1
ATOM 713 C CA . GLN A 1 92 ? 14.611 -0.774 -1.285 1.00 74.69 92 GLN A CA 1
ATOM 714 C C . GLN A 1 92 ? 16.048 -0.716 -1.824 1.00 74.69 92 GLN A C 1
ATOM 716 O O . GLN A 1 92 ? 16.922 -0.248 -1.107 1.00 74.69 92 GLN A O 1
ATOM 721 N N . CYS A 1 93 ? 16.292 -1.090 -3.085 1.00 63.22 93 CYS A N 1
ATOM 722 C CA . CYS A 1 93 ? 17.599 -0.896 -3.733 1.00 63.22 93 CYS A CA 1
ATOM 723 C C . CYS A 1 93 ? 17.943 0.580 -4.003 1.00 63.22 93 CYS A C 1
ATOM 725 O O . CYS A 1 93 ? 19.105 0.905 -4.207 1.00 63.22 93 CYS A O 1
ATOM 727 N N . LYS A 1 94 ? 16.939 1.464 -4.031 1.00 59.84 94 LYS A N 1
ATOM 728 C CA . LYS A 1 94 ? 17.073 2.907 -4.295 1.00 59.84 94 LYS A CA 1
ATOM 729 C C . LYS A 1 94 ? 17.052 3.762 -3.038 1.00 59.84 94 LYS A C 1
ATOM 731 O O . LYS A 1 94 ? 17.178 4.975 -3.151 1.00 59.84 94 LYS A O 1
ATOM 736 N N . PHE A 1 95 ? 16.871 3.160 -1.866 1.00 57.22 95 PHE A N 1
ATOM 737 C CA . PHE A 1 95 ? 17.154 3.828 -0.609 1.00 57.22 95 PHE A CA 1
ATOM 738 C C . PHE A 1 95 ? 18.613 3.549 -0.275 1.00 57.22 95 PHE A C 1
ATOM 740 O O . PHE A 1 95 ? 18.886 2.521 0.352 1.00 57.22 95 PHE A O 1
ATOM 747 N N . PRO A 1 96 ? 19.552 4.426 -0.685 1.00 50.34 96 PRO A N 1
ATOM 748 C CA . PRO A 1 96 ? 20.877 4.385 -0.113 1.00 50.34 96 PRO A CA 1
ATOM 749 C C . PRO A 1 96 ? 20.692 4.387 1.398 1.00 50.34 96 PRO A C 1
ATOM 751 O O . PRO A 1 96 ? 20.028 5.263 1.965 1.00 50.34 96 PRO A O 1
ATOM 754 N N . SER A 1 97 ? 21.260 3.385 2.070 1.00 52.59 97 SER A N 1
ATOM 755 C CA . SER A 1 97 ? 21.535 3.544 3.491 1.00 52.59 97 SER A CA 1
ATOM 756 C C . SER A 1 97 ? 22.229 4.900 3.649 1.00 52.59 97 SER A C 1
ATOM 758 O O . SER A 1 97 ? 22.974 5.313 2.760 1.00 52.59 97 SER A O 1
ATOM 760 N N . ARG A 1 98 ? 21.953 5.613 4.740 1.00 51.38 98 ARG A N 1
ATOM 761 C CA . ARG A 1 98 ? 22.379 6.996 5.026 1.00 51.38 98 ARG A CA 1
ATOM 762 C C . ARG A 1 98 ? 23.856 7.338 4.691 1.00 51.38 98 ARG A C 1
ATOM 764 O O . ARG A 1 98 ? 24.185 8.512 4.631 1.00 51.38 98 ARG A O 1
ATOM 771 N N . HIS A 1 99 ? 24.704 6.344 4.431 1.00 50.66 99 HIS A N 1
ATOM 772 C CA . HIS A 1 99 ? 26.066 6.444 3.906 1.00 50.66 99 HIS A CA 1
ATOM 773 C C . HIS A 1 99 ? 26.230 6.883 2.435 1.00 50.66 99 HIS A C 1
ATOM 775 O O . HIS A 1 99 ? 27.268 7.446 2.110 1.00 50.66 99 HIS A O 1
ATOM 781 N N . GLU A 1 100 ? 25.278 6.652 1.526 1.00 50.88 100 GLU A N 1
ATOM 782 C CA . GLU A 1 100 ? 25.499 6.936 0.086 1.00 50.88 100 GLU A CA 1
ATOM 783 C C . GLU A 1 100 ? 25.002 8.333 -0.349 1.00 50.88 100 GLU A C 1
ATOM 785 O O . GLU A 1 100 ? 25.420 8.849 -1.384 1.00 50.88 100 GLU A O 1
ATOM 790 N N . LEU A 1 101 ? 24.237 9.032 0.503 1.00 51.03 101 LEU A N 1
ATOM 791 C CA . LEU A 1 101 ? 23.901 10.449 0.287 1.00 51.03 101 LEU A CA 1
ATOM 792 C C . LEU A 1 101 ? 25.102 11.391 0.528 1.00 51.03 101 LEU A C 1
ATOM 794 O O . LEU A 1 101 ? 25.158 12.470 -0.057 1.00 51.03 101 LEU A O 1
ATOM 798 N N . GLU A 1 102 ? 26.084 10.986 1.342 1.00 47.72 102 GLU A N 1
ATOM 799 C CA . GLU A 1 102 ? 27.282 11.794 1.629 1.00 47.72 102 GLU A CA 1
ATOM 800 C C . GLU A 1 102 ? 28.327 11.724 0.495 1.00 47.72 102 GLU A C 1
ATOM 802 O O . GLU A 1 102 ? 29.027 12.699 0.220 1.00 47.72 102 GLU A O 1
ATOM 807 N N . ALA A 1 103 ? 28.383 10.609 -0.243 1.00 48.84 103 ALA A N 1
ATOM 808 C CA . ALA A 1 103 ? 29.358 10.403 -1.317 1.00 48.84 103 ALA A CA 1
ATOM 809 C C . ALA A 1 103 ? 29.071 11.235 -2.585 1.00 48.84 103 ALA A C 1
ATOM 811 O O . ALA A 1 103 ? 29.999 11.589 -3.312 1.00 48.84 103 ALA A O 1
ATOM 812 N N . ALA A 1 104 ? 27.808 11.598 -2.842 1.00 51.59 104 ALA A N 1
ATOM 813 C CA . ALA A 1 104 ? 27.431 12.395 -4.014 1.00 51.59 104 ALA A CA 1
ATOM 814 C C . ALA A 1 104 ? 27.695 13.907 -3.845 1.00 51.59 104 ALA A C 1
ATOM 816 O O . ALA A 1 104 ? 27.861 14.614 -4.837 1.00 51.59 104 ALA A O 1
ATOM 817 N N . ALA A 1 105 ? 27.781 14.413 -2.608 1.00 52.53 105 ALA A N 1
ATOM 818 C CA . ALA A 1 105 ? 28.021 15.835 -2.341 1.00 52.53 105 ALA A CA 1
ATOM 819 C C . ALA A 1 105 ? 29.518 16.221 -2.336 1.00 52.53 105 ALA A C 1
ATOM 821 O O . ALA A 1 105 ? 29.851 17.391 -2.519 1.00 52.53 105 ALA A O 1
ATOM 822 N N . ALA A 1 106 ? 30.436 15.258 -2.187 1.00 50.25 106 ALA A N 1
ATOM 823 C CA . ALA A 1 106 ? 31.873 15.516 -2.018 1.00 50.25 106 ALA A CA 1
ATOM 824 C C . ALA A 1 106 ? 32.702 15.535 -3.326 1.00 50.25 106 ALA A C 1
ATOM 826 O O . ALA A 1 106 ? 33.932 15.591 -3.286 1.00 50.25 106 ALA A O 1
ATOM 827 N N . ALA A 1 107 ? 32.071 15.513 -4.505 1.00 53.69 107 ALA A N 1
ATOM 828 C CA . ALA A 1 107 ? 32.783 15.513 -5.789 1.00 53.69 107 ALA A CA 1
ATOM 829 C C . ALA A 1 107 ? 33.073 16.913 -6.373 1.00 53.69 107 ALA A C 1
ATOM 831 O O . ALA A 1 107 ? 33.515 17.006 -7.517 1.00 53.69 107 ALA A O 1
ATOM 832 N N . LYS A 1 108 ? 32.886 18.006 -5.613 1.00 56.88 108 LYS A N 1
ATOM 833 C CA . LYS A 1 108 ? 33.200 19.372 -6.073 1.00 56.88 108 LYS A CA 1
ATOM 834 C C . LYS A 1 108 ? 34.355 20.038 -5.316 1.00 56.88 108 LYS A C 1
ATOM 836 O O . LYS A 1 108 ? 34.212 21.168 -4.874 1.00 56.88 108 LYS A O 1
ATOM 841 N N . GLN A 1 109 ? 35.512 19.383 -5.211 1.00 55.09 109 GLN A N 1
ATOM 842 C CA . GLN A 1 109 ? 36.773 20.109 -4.999 1.00 55.09 109 GLN A CA 1
ATOM 843 C C . GLN A 1 109 ? 37.988 19.272 -5.412 1.00 55.09 109 GLN A C 1
ATOM 845 O O . GLN A 1 109 ? 38.627 18.622 -4.590 1.00 55.09 109 GLN A O 1
ATOM 850 N N . LYS A 1 110 ? 38.315 19.253 -6.707 1.00 55.72 110 LYS A N 1
ATOM 851 C CA . LYS A 1 110 ? 39.644 18.826 -7.164 1.00 55.72 110 LYS A CA 1
ATOM 852 C C . LYS A 1 110 ? 40.055 19.646 -8.385 1.00 55.72 110 LYS A C 1
ATOM 854 O O . LYS A 1 110 ? 39.230 19.852 -9.269 1.00 55.72 110 LYS A O 1
ATOM 859 N N . ASN A 1 111 ? 41.338 20.021 -8.405 1.00 52.59 111 ASN A N 1
ATOM 860 C CA . ASN A 1 111 ? 42.086 20.783 -9.417 1.00 52.59 111 ASN A CA 1
ATOM 861 C C . ASN A 1 111 ? 42.066 22.312 -9.180 1.00 52.59 111 ASN A C 1
ATOM 863 O O . ASN A 1 111 ? 41.009 22.920 -9.250 1.00 52.59 111 ASN A O 1
ATOM 867 N N . MET A 1 112 ? 43.165 23.014 -8.876 1.00 55.12 112 MET A N 1
ATOM 868 C CA . MET A 1 112 ? 44.563 22.815 -9.289 1.00 55.12 112 MET A CA 1
ATOM 869 C C . MET A 1 112 ? 45.504 23.473 -8.258 1.00 55.12 112 MET A C 1
ATOM 871 O O . MET A 1 112 ? 45.579 24.694 -8.179 1.00 55.12 112 MET A O 1
ATOM 875 N N . ASN A 1 113 ? 46.234 22.658 -7.494 1.00 53.38 113 ASN A N 1
ATOM 876 C CA . ASN A 1 113 ? 47.519 23.049 -6.914 1.00 53.38 113 ASN A CA 1
ATOM 877 C C . ASN A 1 113 ? 48.572 22.229 -7.666 1.00 53.38 113 ASN A C 1
ATOM 879 O O . ASN A 1 113 ? 48.525 21.000 -7.629 1.00 53.38 113 ASN A O 1
ATOM 883 N N . GLY A 1 114 ? 49.484 22.895 -8.364 1.00 47.81 114 GLY A N 1
ATOM 884 C CA . GLY A 1 114 ? 50.605 22.279 -9.070 1.00 47.81 114 GLY A CA 1
ATOM 885 C C . GLY A 1 114 ? 51.723 23.303 -9.292 1.00 47.81 114 GLY A C 1
ATOM 886 O O . GLY A 1 114 ? 51.437 24.496 -9.292 1.00 47.81 114 GLY A O 1
ATOM 887 N N . PRO A 1 115 ? 52.983 22.856 -9.398 1.00 56.50 115 PRO A N 1
ATOM 888 C CA . PRO A 1 115 ? 54.038 23.182 -8.438 1.00 56.50 115 PRO A CA 1
ATOM 889 C C . PRO A 1 115 ? 55.114 24.130 -8.996 1.00 56.50 115 PRO A C 1
ATOM 891 O O . PRO A 1 115 ? 55.135 24.436 -10.182 1.00 56.50 115 PRO A O 1
ATOM 894 N N . GLY A 1 116 ? 55.979 24.623 -8.103 1.00 52.97 116 GLY A N 1
ATOM 895 C CA . GLY A 1 116 ? 56.995 25.634 -8.399 1.00 52.97 116 GLY A CA 1
ATOM 896 C C . GLY A 1 116 ? 58.271 25.153 -9.096 1.00 52.97 116 GLY A C 1
ATOM 897 O O . GLY A 1 116 ? 58.401 23.991 -9.469 1.00 52.97 116 GLY A O 1
ATOM 898 N N . GLY A 1 117 ? 59.226 26.088 -9.167 1.00 43.38 117 GLY A N 1
ATOM 899 C CA . GLY A 1 117 ? 60.640 25.872 -9.490 1.00 43.38 117 GLY A CA 1
ATOM 900 C C . GLY A 1 117 ? 60.992 26.098 -10.960 1.00 43.38 117 GLY A C 1
ATOM 901 O O . GLY A 1 117 ? 60.678 25.260 -11.798 1.00 43.38 117 GLY A O 1
ATOM 902 N N . LEU A 1 118 ? 61.654 27.215 -11.276 1.00 43.09 118 LEU A N 1
ATOM 903 C CA . LEU A 1 118 ? 63.118 27.367 -11.331 1.00 43.09 118 LEU A CA 1
ATOM 904 C C . LEU A 1 118 ? 63.476 28.856 -11.206 1.00 43.09 118 LEU A C 1
ATOM 906 O O . LEU A 1 118 ? 62.673 29.685 -11.688 1.00 43.09 118 LEU A O 1
#

Foldseek 3Di:
DDDDDDDDDDDDDDDDDDPPVPPPPPPDPQPPDDPVVLLVLLVVVDDPVLSVVLVVLVVCVVVVVDDPVVSVVSVCVSRNPVNSVVSSVVVSVVPPDPVVVVVVVPPPDDDDDDDDDD

Secondary structure (DSSP, 8-state):
----------------------------SS----HHHHHHHHHTTS-HHHHHHHHHHHHHHHTTSS-HHHHHHHHHHHH-HHHHHHHHHHHHTTS--TTHHHHTTTTS----------

Sequence (118 aa):
GSINHQTSESGGSHENDPSLGSNTSKTPKSPWMPFPMLFAAISNKIPRSDMDQVTNHYELFRAKKISRDDFVKKLRLIVGDSLLRSTITSLQCKFPSRHELEAAAAAKQKNMNGPGGL